Protein AF-A0A3N2N623-F1 (afdb_monomer)

Solvent-accessible surface area (backbone atoms only — not comparable to full-atom values): 4482 Å² total; per-residue (Å²): 138,59,71,48,78,48,74,61,86,51,41,34,36,42,26,36,67,90,76,56,36,26,43,35,37,50,64,92,37,74,54,31,72,81,66,46,43,79,44,66,83,59,69,72,42,65,76,40,71,70,37,41,51,51,51,52,54,49,50,54,51,50,50,54,53,43,32,73,76,37,49,80,25,36,49,81,86,129

pLDDT: mean 93.59, std 4.54, range [69.38, 97.81]

Foldseek 3Di:
DDWDWDDDPQWIWIADPVQRKIWIDGQVDAQSLPVIDIDHPDCVLVVDPVSVVVSVVVVVVNLVVCCVVRVRRNPDDD

Nearest PDB structures (foldseek):
  5v8w-assembly4_G  TM=6.581E-01  e=4.362E-01  Homo sapiens
  7bfq-assembly1_A  TM=6.561E-01  e=5.341E-01  Homo sapiens
  7cun-assembly1_I  TM=5.754E-01  e=5.341E-01  Homo sapiens
  7ycx-assembly1_I  TM=5.561E-01  e=4.077E-01  Homo sapiens

Sequence (78 aa):
MECRIEKNGTSVTITDVATGIGLCFTEGGSMQRYTASLYVPDTAILSTEEGVGLVSEVSQGLEAYAAERFPKEFAEIK

Secondary structure (DSSP, 8-state):
--EEEEEETTEEEEEETTT--EEEEETT-S-HHHHPEEE-S-GGGGGSHHHHHHHHHHHHHHHHHHHHH-TTTTPPP-

Radius of gyration: 12.49 Å; Cα contacts (8 Å, |Δi|>4): 117; chains: 1; bounding box: 33×22×34 Å

Structure (mmCIF, N/CA/C/O backbone):
data_AF-A0A3N2N623-F1
#
_entry.id   AF-A0A3N2N623-F1
#
loop_
_atom_site.group_PDB
_atom_site.id
_atom_site.type_symbol
_atom_site.label_atom_id
_atom_site.label_alt_id
_atom_site.label_comp_id
_atom_site.label_asym_id
_atom_site.label_entity_id
_atom_site.label_seq_id
_atom_site.pdbx_PDB_ins_code
_atom_site.Cartn_x
_atom_site.Cartn_y
_atom_site.Cartn_z
_atom_site.occupancy
_atom_site.B_iso_or_equiv
_atom_site.auth_seq_id
_atom_site.auth_comp_id
_atom_site.auth_asym_id
_atom_site.auth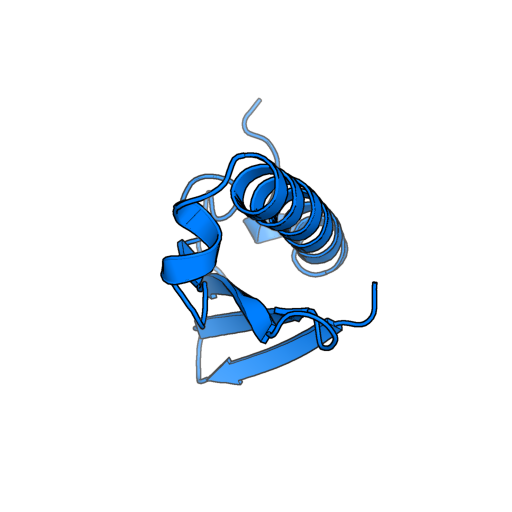_atom_id
_atom_site.pdbx_PDB_model_num
ATOM 1 N N . MET A 1 1 ? 4.051 -9.846 10.368 1.00 83.56 1 MET A N 1
ATOM 2 C CA . MET A 1 1 ? 3.092 -9.164 9.481 1.00 83.56 1 MET A CA 1
ATOM 3 C C . MET A 1 1 ? 2.706 -10.133 8.379 1.00 83.56 1 MET A C 1
ATOM 5 O O . MET A 1 1 ? 3.602 -10.705 7.764 1.00 83.56 1 MET A O 1
ATOM 9 N N . GLU A 1 2 ? 1.413 -10.382 8.195 1.00 94.38 2 GLU A N 1
ATOM 10 C CA . GLU A 1 2 ? 0.903 -11.208 7.097 1.00 94.38 2 GLU A CA 1
ATOM 11 C C . GLU A 1 2 ? 0.366 -10.276 6.013 1.00 94.38 2 GLU A C 1
ATOM 13 O O . GLU A 1 2 ? -0.507 -9.454 6.282 1.00 94.38 2 GLU A O 1
ATOM 18 N N . CYS A 1 3 ? 0.904 -10.388 4.798 1.00 95.81 3 CYS A N 1
ATOM 19 C CA . CYS A 1 3 ? 0.550 -9.499 3.697 1.00 95.81 3 CYS A CA 1
ATOM 20 C C . CYS A 1 3 ? -0.107 -10.258 2.552 1.00 95.81 3 CYS A C 1
ATOM 22 O O . CYS A 1 3 ? 0.363 -11.320 2.136 1.00 95.81 3 CYS A O 1
ATOM 24 N N . ARG A 1 4 ? -1.133 -9.642 1.971 1.00 97.38 4 ARG A N 1
ATOM 25 C CA . ARG A 1 4 ? -1.706 -10.029 0.685 1.00 97.38 4 ARG A CA 1
ATOM 26 C C . ARG A 1 4 ? -1.212 -9.071 -0.393 1.00 97.38 4 ARG A C 1
ATOM 28 O O . ARG A 1 4 ? -1.201 -7.865 -0.181 1.00 97.38 4 ARG A O 1
ATOM 35 N N . ILE A 1 5 ? -0.831 -9.609 -1.550 1.00 97.12 5 ILE A N 1
ATOM 36 C CA . ILE A 1 5 ? -0.465 -8.815 -2.729 1.00 97.12 5 ILE A CA 1
ATOM 37 C C . ILE A 1 5 ? -1.557 -8.981 -3.780 1.00 97.12 5 ILE A C 1
ATOM 39 O O . ILE A 1 5 ? -1.894 -10.104 -4.155 1.00 97.12 5 ILE A O 1
ATOM 43 N N . GLU A 1 6 ? -2.069 -7.869 -4.287 1.00 97.06 6 GLU A N 1
ATOM 44 C CA . GLU A 1 6 ? -3.007 -7.824 -5.403 1.00 97.06 6 GLU A CA 1
ATOM 45 C C . GLU A 1 6 ? -2.382 -7.051 -6.563 1.00 97.06 6 GLU A C 1
ATOM 47 O O . GLU A 1 6 ? -1.780 -5.995 -6.367 1.00 97.06 6 GLU A O 1
ATOM 52 N N . LYS A 1 7 ? -2.503 -7.595 -7.778 1.00 96.19 7 LYS A N 1
ATOM 53 C CA . LYS A 1 7 ? -1.983 -6.978 -9.002 1.00 96.19 7 LYS A CA 1
ATOM 54 C C . LYS A 1 7 ? -3.113 -6.766 -10.000 1.00 96.19 7 LYS A C 1
ATOM 56 O O . LYS A 1 7 ? -3.783 -7.723 -10.379 1.00 96.19 7 LYS A O 1
ATOM 61 N N . ASN A 1 8 ? -3.278 -5.529 -10.456 1.00 94.69 8 ASN A N 1
ATOM 62 C CA . ASN A 1 8 ? -4.249 -5.132 -11.471 1.00 94.69 8 ASN A CA 1
ATOM 63 C C . ASN A 1 8 ? -3.520 -4.353 -12.572 1.00 94.69 8 ASN A C 1
ATOM 65 O O . ASN A 1 8 ? -3.302 -3.147 -12.465 1.00 94.69 8 ASN A O 1
ATOM 69 N N . GLY A 1 9 ? -3.092 -5.056 -13.623 1.00 94.44 9 GLY A N 1
ATOM 70 C CA . GLY A 1 9 ? -2.177 -4.482 -14.611 1.00 94.44 9 GLY A CA 1
ATOM 71 C C . GLY A 1 9 ? -0.825 -4.162 -13.970 1.00 94.44 9 GLY A C 1
ATOM 72 O O . GLY A 1 9 ? -0.215 -5.041 -13.366 1.00 94.44 9 GLY A O 1
ATOM 73 N N . THR A 1 10 ? -0.368 -2.915 -14.090 1.00 93.94 10 THR A N 1
ATOM 74 C CA . THR A 1 10 ? 0.862 -2.430 -13.439 1.00 93.94 10 THR A CA 1
ATOM 75 C C . THR A 1 10 ? 0.630 -1.921 -12.017 1.00 93.94 10 THR A C 1
ATOM 77 O O . THR A 1 10 ? 1.594 -1.658 -11.307 1.00 93.94 10 THR A O 1
ATOM 80 N N . SER A 1 11 ? -0.619 -1.775 -11.570 1.00 95.69 11 SER A N 1
ATOM 81 C CA . SER A 1 11 ? -0.915 -1.368 -10.197 1.00 95.69 11 SER A CA 1
ATOM 82 C C . SER A 1 11 ? -0.759 -2.548 -9.244 1.00 95.69 11 SER A C 1
ATOM 84 O O . SER A 1 11 ? -1.327 -3.621 -9.467 1.00 95.69 11 SER A O 1
ATOM 86 N N . VAL A 1 12 ? -0.012 -2.329 -8.166 1.00 96.94 12 VAL A N 1
ATOM 87 C CA . VAL A 1 12 ? 0.220 -3.291 -7.090 1.00 96.94 12 VAL A CA 1
ATOM 88 C C . VAL A 1 12 ? -0.296 -2.708 -5.785 1.00 96.94 12 VAL A C 1
ATOM 90 O O . VAL A 1 12 ? -0.000 -1.561 -5.455 1.00 96.94 12 VAL A O 1
ATOM 93 N N . THR A 1 13 ? -1.026 -3.522 -5.031 1.00 97.44 13 THR A N 1
ATOM 94 C CA . THR A 1 13 ? -1.459 -3.211 -3.669 1.00 97.44 13 THR A CA 1
ATOM 95 C C . THR A 1 13 ? -0.962 -4.303 -2.732 1.00 97.44 13 THR A C 1
ATOM 97 O O . THR A 1 13 ? -1.231 -5.483 -2.955 1.00 97.44 13 THR A O 1
ATOM 100 N N . ILE A 1 14 ? -0.219 -3.915 -1.699 1.00 97.81 14 ILE A N 1
ATOM 101 C CA . ILE A 1 14 ? 0.210 -4.801 -0.613 1.00 97.81 14 ILE A CA 1
ATOM 102 C C . ILE A 1 14 ? -0.596 -4.425 0.620 1.00 97.81 14 ILE A C 1
ATOM 104 O O . ILE A 1 14 ? -0.472 -3.303 1.092 1.00 97.81 14 ILE A O 1
ATOM 108 N N . THR A 1 15 ? -1.397 -5.343 1.144 1.00 97.81 15 THR A N 1
ATOM 109 C CA . THR A 1 15 ? -2.291 -5.094 2.280 1.00 97.81 15 THR A CA 1
ATOM 110 C C . THR A 1 15 ? -1.879 -5.942 3.471 1.00 97.81 15 THR A C 1
ATOM 112 O O . THR A 1 15 ? -1.725 -7.157 3.331 1.00 97.81 15 THR A O 1
ATOM 115 N N . ASP A 1 16 ? -1.726 -5.320 4.640 1.00 97.19 16 ASP A N 1
ATOM 116 C CA . ASP A 1 16 ? -1.632 -6.043 5.907 1.00 97.19 16 ASP A CA 1
ATOM 117 C C . ASP A 1 16 ? -3.004 -6.635 6.247 1.00 97.19 16 ASP A C 1
ATOM 119 O O . ASP A 1 16 ? -4.006 -5.924 6.331 1.00 97.19 16 ASP A O 1
ATOM 123 N N . VAL A 1 17 ? -3.065 -7.956 6.413 1.00 96.50 17 VAL A N 1
ATOM 124 C CA . VAL A 1 17 ? -4.335 -8.682 6.573 1.00 96.50 17 VAL A CA 1
ATOM 125 C C . VAL A 1 17 ? -5.017 -8.347 7.902 1.00 96.50 17 VAL A C 1
ATOM 127 O O . VAL A 1 17 ? -6.244 -8.355 7.972 1.00 96.50 17 VAL A O 1
ATOM 130 N N . ALA A 1 18 ? -4.244 -8.040 8.946 1.00 94.75 18 ALA A N 1
ATOM 131 C CA . ALA A 1 18 ? -4.781 -7.774 10.277 1.00 94.75 18 ALA A CA 1
ATOM 132 C C . ALA A 1 18 ? -5.494 -6.416 10.359 1.00 94.75 18 ALA A C 1
ATOM 134 O O . ALA A 1 18 ? -6.542 -6.308 10.993 1.00 94.75 18 ALA A O 1
ATOM 135 N N . THR A 1 19 ? -4.935 -5.390 9.718 1.00 94.44 19 THR A N 1
ATOM 136 C CA . THR A 1 19 ? -5.435 -4.008 9.795 1.00 94.44 19 THR A CA 1
ATOM 137 C C . THR A 1 19 ? -6.196 -3.557 8.552 1.00 94.44 19 THR A C 1
ATOM 139 O O . THR A 1 19 ? -6.946 -2.584 8.608 1.00 94.44 19 THR A O 1
ATOM 142 N N . GLY A 1 20 ? -6.006 -4.231 7.417 1.00 95.44 20 GLY A N 1
ATOM 143 C CA . GLY A 1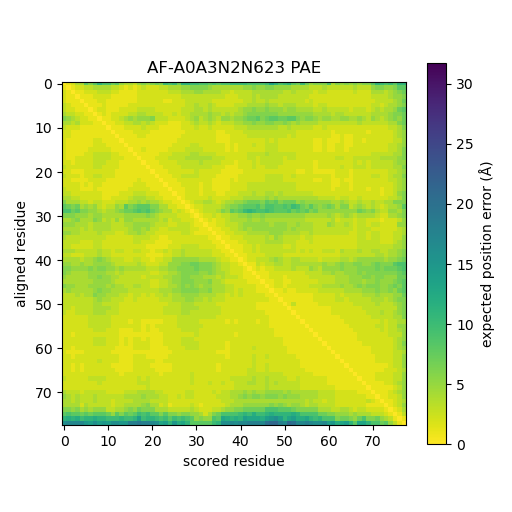 20 ? -6.541 -3.814 6.121 1.00 95.44 20 GLY A CA 1
ATOM 144 C C . GLY A 1 20 ? -5.848 -2.584 5.523 1.00 95.44 20 GLY A C 1
ATOM 145 O O . GLY A 1 20 ? -6.240 -2.137 4.445 1.00 95.44 20 GLY A O 1
ATOM 146 N N . ILE A 1 21 ? -4.825 -2.034 6.188 1.00 96.69 21 ILE A N 1
ATOM 147 C CA . ILE A 1 21 ? -4.007 -0.936 5.663 1.00 96.69 21 ILE A CA 1
ATOM 148 C C . ILE A 1 21 ? -3.181 -1.468 4.494 1.00 96.69 21 ILE A C 1
ATOM 150 O O . ILE A 1 21 ? -2.637 -2.573 4.550 1.00 96.69 21 ILE A O 1
ATOM 154 N N . GLY A 1 22 ? -3.099 -0.685 3.421 1.00 97.12 22 GLY A N 1
ATOM 155 C CA . GLY A 1 22 ? -2.422 -1.086 2.198 1.00 97.12 22 GLY A CA 1
ATOM 156 C C . GLY A 1 22 ? -1.428 -0.061 1.681 1.00 97.12 22 GLY A C 1
ATOM 157 O O . GLY A 1 22 ? -1.582 1.134 1.896 1.00 97.12 22 GLY A O 1
ATOM 158 N N . LEU A 1 23 ? -0.427 -0.535 0.950 1.00 97.62 23 LEU A N 1
ATOM 159 C CA . LEU A 1 23 ? 0.524 0.270 0.200 1.00 97.62 23 LEU A CA 1
ATOM 160 C C . LEU A 1 23 ? 0.295 0.029 -1.294 1.00 97.62 23 LEU A C 1
ATOM 162 O O . LEU A 1 23 ? 0.415 -1.099 -1.775 1.00 97.62 23 LEU A O 1
ATOM 166 N N . CYS A 1 24 ? -0.043 1.091 -2.020 1.00 97.06 24 CYS A N 1
ATOM 167 C CA . CYS A 1 24 ? -0.366 1.067 -3.441 1.00 97.06 24 CYS A CA 1
ATOM 168 C C . CYS A 1 24 ? 0.734 1.751 -4.253 1.00 97.06 24 CYS A C 1
ATOM 170 O O . CYS A 1 24 ? 1.087 2.901 -3.986 1.00 97.06 24 CYS A O 1
ATOM 172 N N . PHE A 1 25 ? 1.244 1.074 -5.277 1.00 96.44 25 PHE A N 1
ATOM 173 C CA . PHE A 1 25 ? 2.295 1.594 -6.150 1.00 96.44 25 PHE A CA 1
ATOM 174 C C . PHE A 1 25 ? 2.194 1.002 -7.559 1.00 96.44 25 PHE A C 1
ATOM 176 O O . PHE A 1 25 ? 1.377 0.122 -7.832 1.00 96.44 25 PHE A O 1
ATOM 183 N N . THR A 1 26 ? 3.013 1.509 -8.477 1.00 96.25 26 THR A N 1
ATOM 184 C CA . THR A 1 26 ? 3.075 1.020 -9.860 1.00 96.25 26 THR A CA 1
ATOM 185 C C . THR A 1 26 ? 4.333 0.178 -10.070 1.00 96.25 26 THR A C 1
ATOM 187 O O . THR A 1 26 ? 5.447 0.683 -9.941 1.00 96.25 26 THR A O 1
ATOM 190 N N . GLU A 1 27 ? 4.169 -1.100 -10.413 1.00 93.88 27 GLU A N 1
ATOM 191 C CA . GLU A 1 27 ? 5.26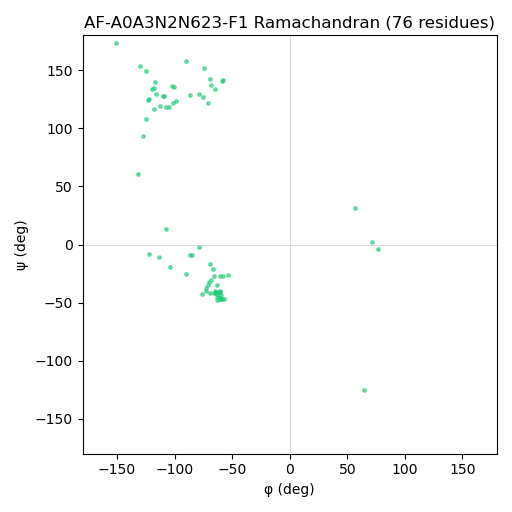0 -1.991 -10.830 1.00 93.88 27 GLU A CA 1
ATOM 192 C C . GLU A 1 27 ? 5.875 -1.493 -12.145 1.00 93.88 27 GLU A C 1
ATOM 194 O O . GLU A 1 27 ? 5.163 -1.104 -13.074 1.00 93.88 27 GLU A O 1
ATOM 199 N N . GLY A 1 28 ? 7.209 -1.455 -12.216 1.00 90.75 28 GLY A N 1
ATOM 200 C CA . GLY A 1 28 ? 7.943 -0.797 -13.299 1.00 90.75 28 GLY A CA 1
ATOM 201 C C . GLY A 1 28 ? 7.998 0.733 -13.197 1.00 90.75 28 GLY A C 1
ATOM 202 O O . GLY A 1 28 ? 8.666 1.366 -14.015 1.00 90.75 28 GLY A O 1
ATOM 203 N N . GLY A 1 29 ? 7.333 1.335 -12.205 1.00 85.81 29 GLY A N 1
ATOM 204 C CA . GLY A 1 29 ? 7.489 2.745 -11.861 1.00 85.81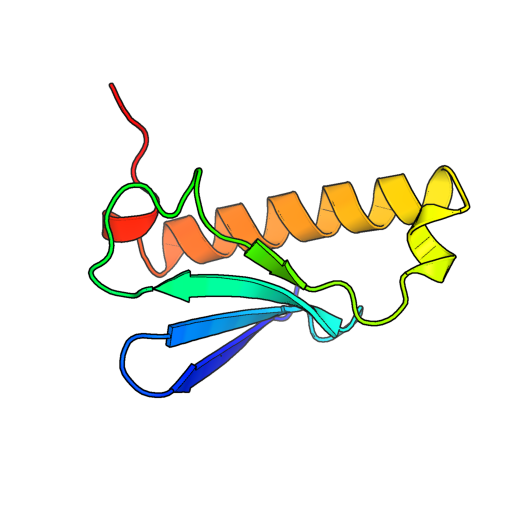 29 GLY A CA 1
ATOM 205 C C . GLY A 1 29 ? 8.808 3.009 -11.131 1.00 85.81 29 GLY A C 1
ATOM 206 O O . GLY A 1 29 ? 9.340 2.149 -10.432 1.00 85.81 29 GLY A O 1
ATOM 207 N N . SER A 1 30 ? 9.348 4.217 -11.266 1.00 85.25 30 SER A N 1
ATOM 208 C CA . SER A 1 30 ? 10.513 4.658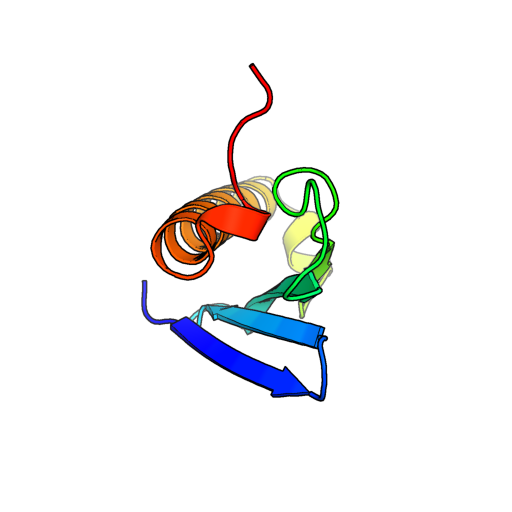 -10.494 1.00 85.25 30 SER A CA 1
ATOM 209 C C . SER A 1 30 ? 10.082 5.331 -9.191 1.00 85.25 30 SER A C 1
ATOM 211 O O . SER A 1 30 ? 8.954 5.811 -9.074 1.00 85.25 30 SER A O 1
ATOM 213 N N . MET A 1 31 ? 10.988 5.377 -8.207 1.00 88.94 31 MET A N 1
ATOM 214 C CA . MET A 1 31 ? 10.811 6.148 -6.967 1.00 88.94 31 MET A CA 1
ATOM 215 C C . MET A 1 31 ? 9.535 5.787 -6.181 1.00 88.94 31 MET A C 1
ATOM 217 O O . MET A 1 31 ? 8.957 6.643 -5.505 1.00 88.94 31 MET A O 1
ATOM 221 N N . GLN A 1 32 ? 9.080 4.531 -6.243 1.00 91.38 32 GLN A N 1
ATOM 222 C CA . GLN A 1 32 ? 7.856 4.113 -5.552 1.00 91.38 32 GLN A CA 1
ATOM 223 C C . GLN A 1 32 ? 8.013 4.200 -4.034 1.00 91.38 32 GLN A C 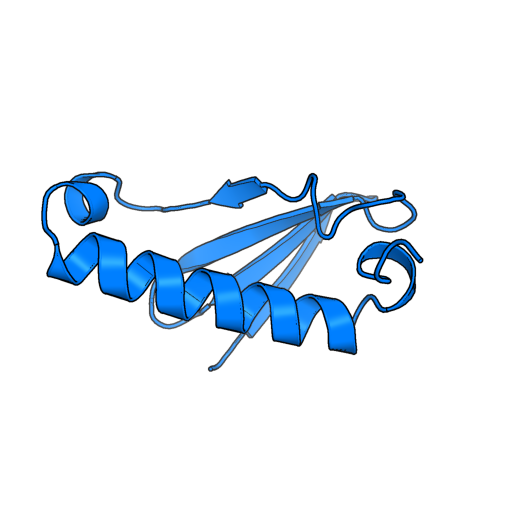1
ATOM 225 O O . GLN A 1 32 ? 7.053 4.537 -3.357 1.00 91.38 32 GLN A O 1
ATOM 230 N N . ARG A 1 33 ? 9.237 4.082 -3.503 1.00 88.31 33 ARG A N 1
ATOM 231 C CA . ARG A 1 33 ? 9.525 4.371 -2.087 1.00 88.31 33 ARG A CA 1
ATOM 232 C C . ARG A 1 33 ? 9.068 5.759 -1.613 1.00 88.31 33 ARG A C 1
ATOM 234 O O . ARG A 1 33 ? 8.817 5.934 -0.432 1.00 88.31 33 ARG A O 1
ATOM 241 N N . TYR A 1 34 ? 8.965 6.736 -2.514 1.00 89.19 34 TYR A N 1
ATOM 242 C CA . TYR A 1 34 ? 8.603 8.120 -2.178 1.00 89.19 34 TYR A CA 1
ATOM 243 C C . TYR A 1 34 ? 7.246 8.550 -2.744 1.00 89.19 34 TYR A C 1
ATOM 245 O O . TYR A 1 34 ? 6.761 9.630 -2.420 1.00 89.19 34 TYR A O 1
ATOM 253 N N . THR A 1 35 ? 6.664 7.746 -3.636 1.00 91.94 35 THR A N 1
ATOM 254 C CA . THR A 1 35 ? 5.432 8.081 -4.371 1.00 91.94 35 THR A CA 1
ATOM 255 C C . THR A 1 35 ? 4.310 7.067 -4.166 1.00 91.94 35 THR A C 1
ATOM 257 O O . THR A 1 35 ? 3.179 7.327 -4.579 1.00 91.94 35 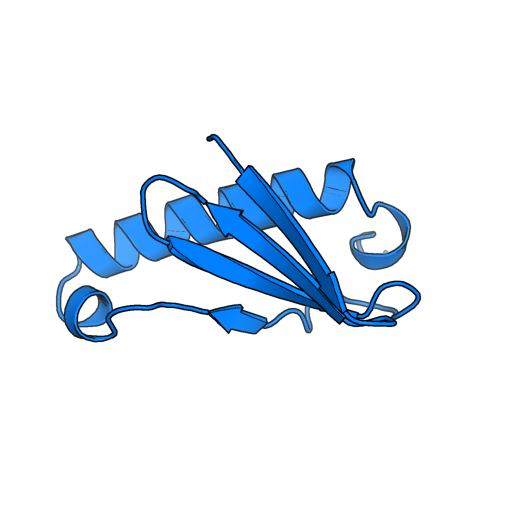THR A O 1
ATOM 260 N N . ALA A 1 36 ? 4.594 5.934 -3.514 1.00 94.00 36 ALA A N 1
ATOM 261 C CA . ALA A 1 36 ? 3.577 4.977 -3.114 1.00 94.00 36 ALA A CA 1
ATOM 262 C C . ALA A 1 36 ? 2.546 5.650 -2.203 1.00 94.00 36 ALA A C 1
ATOM 264 O O . ALA A 1 36 ? 2.861 6.501 -1.372 1.00 94.00 36 ALA A O 1
ATOM 265 N N . SER A 1 37 ? 1.290 5.268 -2.390 1.00 95.50 37 SER A N 1
ATOM 266 C CA . SER A 1 37 ? 0.170 5.789 -1.618 1.00 95.50 37 SER A CA 1
ATOM 267 C C . SER A 1 37 ? -0.215 4.800 -0.532 1.00 95.50 37 SER A C 1
ATOM 269 O O . SER A 1 37 ? -0.346 3.605 -0.797 1.00 95.50 37 SER A O 1
ATOM 271 N N . LEU A 1 38 ? -0.450 5.307 0.674 1.00 95.56 38 LEU A N 1
ATOM 272 C CA . LEU A 1 38 ? -1.009 4.519 1.761 1.00 95.56 38 LEU A CA 1
ATOM 273 C C . LEU A 1 38 ? -2.541 4.550 1.682 1.00 95.56 38 LEU A C 1
ATOM 275 O O . LEU A 1 38 ? -3.157 5.613 1.605 1.00 95.56 38 LEU A O 1
ATOM 279 N N . TYR A 1 39 ? -3.153 3.377 1.709 1.00 93.81 39 TYR A N 1
ATOM 280 C CA . TYR A 1 39 ? -4.585 3.176 1.847 1.00 93.81 39 TYR A CA 1
ATOM 281 C C . TYR A 1 39 ? -4.906 2.841 3.304 1.00 93.81 39 TYR A C 1
ATOM 283 O O . TYR A 1 39 ? -4.384 1.870 3.848 1.00 93.81 39 TYR A O 1
ATOM 291 N N . VAL A 1 40 ? -5.788 3.627 3.919 1.00 94.94 40 VAL A N 1
ATOM 292 C CA . VAL A 1 40 ? -6.277 3.406 5.285 1.00 94.94 40 VAL A CA 1
ATOM 293 C C . VAL A 1 40 ? -7.792 3.181 5.209 1.00 94.94 40 VAL A C 1
ATOM 295 O O . VAL A 1 40 ? -8.499 4.091 4.773 1.00 94.94 40 VAL A O 1
ATOM 298 N N . PRO A 1 41 ? -8.306 1.993 5.586 1.00 91.00 41 PRO A N 1
ATOM 299 C CA . PRO A 1 41 ? -9.714 1.644 5.383 1.00 91.00 41 PRO A CA 1
ATOM 300 C C . PRO A 1 41 ? -10.673 2.434 6.283 1.00 91.00 41 PRO A C 1
ATOM 302 O O . PRO A 1 41 ? -11.787 2.738 5.861 1.00 91.00 41 PRO A O 1
ATOM 305 N N . ASP A 1 42 ? -10.242 2.789 7.495 1.00 91.38 42 ASP A N 1
ATOM 306 C CA . ASP A 1 42 ? -11.003 3.621 8.428 1.00 91.38 42 ASP A CA 1
ATOM 307 C C . ASP A 1 42 ? -10.175 4.835 8.852 1.00 91.38 42 ASP A C 1
ATOM 309 O O . ASP A 1 42 ? -9.223 4.723 9.620 1.00 91.38 42 ASP A O 1
ATOM 313 N N . THR A 1 43 ? -10.549 6.019 8.370 1.00 90.25 43 THR A N 1
ATOM 314 C CA . THR A 1 43 ? -9.854 7.268 8.706 1.00 90.25 43 THR A CA 1
ATOM 315 C C . THR A 1 43 ? -10.054 7.698 10.157 1.00 90.25 43 THR A C 1
ATOM 317 O O . THR A 1 43 ? -9.286 8.528 10.641 1.00 90.25 43 THR A O 1
ATOM 320 N N . ALA A 1 44 ? -11.048 7.157 10.875 1.00 93.50 44 ALA A N 1
ATOM 321 C CA . ALA A 1 44 ? -11.255 7.474 12.287 1.00 93.50 44 ALA A CA 1
ATOM 322 C C . ALA A 1 44 ? -10.042 7.080 13.142 1.00 93.50 44 ALA A C 1
ATOM 324 O O . ALA A 1 44 ? -9.757 7.763 14.126 1.00 93.50 44 ALA A O 1
ATOM 325 N N . ILE A 1 45 ? -9.270 6.071 12.715 1.00 91.62 45 ILE A N 1
ATOM 326 C CA . ILE A 1 45 ? -8.022 5.652 13.368 1.00 91.62 45 ILE A CA 1
ATOM 327 C C . ILE A 1 45 ? -6.988 6.784 13.456 1.00 91.62 45 ILE A C 1
ATOM 329 O O . ILE A 1 45 ? -6.192 6.829 14.383 1.00 91.62 45 ILE A O 1
ATOM 333 N N . LEU A 1 46 ? -7.032 7.754 12.541 1.00 92.44 46 LEU A N 1
ATOM 334 C CA . LEU A 1 46 ? -6.125 8.905 12.541 1.00 92.44 46 LEU A CA 1
ATOM 335 C C . LEU A 1 46 ? -6.534 9.990 13.552 1.00 92.44 46 LEU A C 1
ATOM 337 O O . LEU A 1 46 ? -5.852 11.003 13.677 1.00 92.44 46 LEU A O 1
ATOM 341 N N . SER A 1 47 ? -7.646 9.797 14.268 1.00 95.44 47 SER A N 1
ATOM 342 C CA . SER A 1 47 ? -8.144 10.744 15.276 1.00 95.44 47 SER A CA 1
ATOM 343 C C . SER A 1 47 ? -7.497 10.553 16.649 1.00 95.44 47 SER A C 1
ATOM 345 O O . SER A 1 47 ? -7.721 11.371 17.541 1.00 95.44 47 SER A O 1
ATOM 347 N N . THR A 1 48 ? -6.723 9.481 16.846 1.00 96.06 48 THR A N 1
ATOM 348 C CA . THR A 1 48 ? -6.032 9.182 18.106 1.00 96.06 48 THR A CA 1
ATOM 349 C C . THR A 1 48 ? -4.538 8.993 17.874 1.00 96.06 48 THR A C 1
ATOM 351 O O . THR A 1 48 ? -4.109 8.524 16.821 1.00 96.06 48 THR A O 1
ATOM 354 N N . GLU A 1 49 ? -3.729 9.341 18.875 1.00 96.25 49 GLU A N 1
ATOM 355 C CA . GLU A 1 49 ? -2.275 9.143 18.823 1.00 96.25 49 GLU A CA 1
ATOM 356 C C . GLU A 1 49 ? -1.914 7.660 18.659 1.00 96.25 49 GLU A C 1
ATOM 358 O O . GLU A 1 49 ? -1.065 7.315 17.841 1.00 96.25 49 GLU A O 1
ATOM 363 N N . GLU A 1 50 ? -2.621 6.777 19.369 1.00 95.62 50 GLU A N 1
ATOM 364 C CA . GLU A 1 50 ? -2.453 5.323 19.272 1.00 95.62 50 GLU A CA 1
ATOM 365 C C . GLU A 1 50 ? -2.723 4.813 17.852 1.00 95.62 50 GLU A C 1
ATOM 367 O O . GLU A 1 50 ? -1.966 4.000 17.322 1.00 95.62 50 GLU A O 1
ATOM 372 N N . GLY A 1 51 ? -3.780 5.314 17.210 1.00 95.19 51 GLY A N 1
ATOM 373 C CA . GLY A 1 51 ? -4.136 4.904 15.862 1.00 95.19 51 GLY A CA 1
ATOM 374 C C . GLY A 1 51 ? -3.180 5.451 14.799 1.00 95.19 51 GLY A C 1
ATOM 375 O O . GLY A 1 51 ? -2.799 4.717 13.889 1.00 95.19 51 GLY A O 1
ATOM 376 N N . VAL A 1 52 ? -2.691 6.686 14.952 1.00 95.69 52 VAL A N 1
ATOM 377 C CA . VAL A 1 52 ? -1.593 7.220 14.123 1.00 95.69 52 VAL A CA 1
ATOM 378 C C . VAL A 1 52 ? -0.315 6.393 14.306 1.00 95.69 52 VAL A C 1
ATOM 380 O O . VAL A 1 52 ? 0.358 6.082 13.322 1.00 95.69 52 VAL A O 1
ATOM 383 N N . GLY A 1 53 ? 0.002 5.991 15.541 1.00 97.00 53 GLY A N 1
ATOM 384 C CA . GLY A 1 53 ? 1.131 5.113 15.852 1.00 97.00 53 GLY A CA 1
ATOM 385 C C . GLY A 1 53 ? 1.035 3.765 15.139 1.00 97.00 53 GLY A C 1
ATOM 386 O O . GLY A 1 53 ? 1.988 3.354 14.478 1.00 97.00 53 GLY A O 1
ATOM 387 N N . LEU A 1 54 ? -0.137 3.125 15.186 1.00 95.19 54 LEU A N 1
ATOM 388 C CA . LEU A 1 54 ? -0.392 1.871 14.475 1.00 95.19 54 LEU A CA 1
ATOM 389 C C . LEU A 1 54 ? -0.235 2.028 12.956 1.00 95.19 54 LEU A C 1
ATOM 391 O O . LEU A 1 54 ? 0.424 1.209 12.321 1.00 95.19 54 LEU A O 1
ATOM 395 N N . VAL A 1 55 ? -0.802 3.085 12.366 1.00 96.06 55 VAL A N 1
ATOM 396 C CA . VAL A 1 55 ? -0.679 3.349 10.921 1.00 96.06 55 VAL A CA 1
ATOM 397 C C . VAL A 1 55 ? 0.784 3.548 10.521 1.00 96.06 55 VAL A C 1
ATOM 399 O O . VAL A 1 55 ? 1.206 3.035 9.486 1.00 96.06 55 VAL A O 1
ATOM 402 N N . SER A 1 56 ? 1.571 4.244 11.346 1.00 95.81 56 SER A N 1
ATOM 403 C CA . SER A 1 56 ? 3.008 4.437 11.127 1.00 95.81 56 SER A CA 1
ATOM 404 C C . SER A 1 56 ? 3.778 3.110 11.153 1.00 95.81 56 SER A C 1
ATOM 406 O O . SER A 1 56 ? 4.547 2.831 10.231 1.00 95.81 56 SER A O 1
ATOM 408 N N . GLU A 1 57 ? 3.530 2.259 12.156 1.00 96.62 57 GLU A N 1
ATOM 409 C CA . GLU A 1 57 ? 4.165 0.938 12.272 1.00 96.62 57 GLU A CA 1
ATOM 410 C C . GLU A 1 57 ? 3.837 0.049 11.063 1.00 96.62 57 GLU A C 1
ATOM 412 O O . GLU A 1 57 ? 4.734 -0.530 10.443 1.00 96.62 57 GLU A O 1
ATOM 417 N N . VAL A 1 58 ? 2.560 -0.009 10.675 1.00 96.69 58 VAL A N 1
ATOM 418 C CA . VAL A 1 58 ? 2.121 -0.810 9.527 1.00 96.69 58 VAL A CA 1
ATOM 419 C C . VAL A 1 58 ? 2.691 -0.259 8.220 1.00 96.69 58 VAL A C 1
ATOM 421 O O . VAL A 1 58 ? 3.172 -1.041 7.403 1.00 96.69 5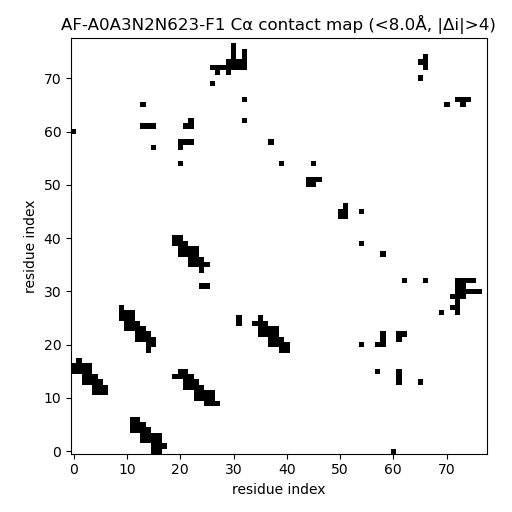8 VAL A O 1
ATOM 424 N N . SER A 1 59 ? 2.714 1.064 8.025 1.00 95.75 59 SER A N 1
ATOM 425 C CA . SER A 1 59 ? 3.310 1.689 6.834 1.00 95.75 59 SER A CA 1
ATOM 426 C C . SER A 1 59 ? 4.780 1.302 6.670 1.00 95.75 59 SER A C 1
ATOM 428 O O . SER A 1 59 ? 5.186 0.872 5.593 1.00 95.75 59 SER A O 1
ATOM 430 N N . GLN A 1 60 ? 5.570 1.375 7.746 1.00 95.50 60 GLN A N 1
ATOM 431 C CA . GLN A 1 60 ? 6.983 0.981 7.724 1.00 95.50 60 GLN A CA 1
ATOM 432 C C . GLN A 1 60 ? 7.160 -0.512 7.426 1.00 95.50 60 GLN A C 1
ATOM 434 O O . GLN A 1 60 ? 8.039 -0.893 6.648 1.00 95.50 60 GLN A O 1
ATOM 439 N N . GLY A 1 61 ? 6.309 -1.364 8.006 1.00 96.56 61 GLY A N 1
ATOM 440 C CA . GLY A 1 61 ? 6.294 -2.794 7.713 1.00 96.56 61 GLY A CA 1
ATOM 441 C C . GLY A 1 61 ? 5.996 -3.082 6.239 1.00 96.56 61 GLY A C 1
ATOM 442 O O . GLY A 1 61 ? 6.708 -3.864 5.604 1.00 96.56 61 GLY A O 1
ATOM 443 N N . LEU A 1 62 ? 4.978 -2.426 5.677 1.00 96.69 62 LEU A N 1
ATOM 444 C CA . LEU A 1 62 ? 4.590 -2.567 4.274 1.00 96.69 62 LEU A CA 1
ATOM 445 C C . LEU A 1 62 ? 5.677 -2.058 3.324 1.00 96.69 62 LEU A C 1
ATOM 447 O O . LEU A 1 62 ? 5.941 -2.714 2.320 1.00 96.69 62 LEU A O 1
ATOM 451 N N . GLU A 1 63 ? 6.345 -0.948 3.642 1.00 95.12 63 GLU A N 1
ATOM 452 C CA . GLU A 1 63 ? 7.483 -0.440 2.866 1.00 95.12 63 GLU A CA 1
ATOM 453 C C . GLU A 1 63 ? 8.667 -1.410 2.874 1.00 95.12 63 GLU A C 1
ATOM 455 O O . GLU A 1 63 ? 9.237 -1.688 1.818 1.00 95.12 63 GLU A O 1
ATOM 460 N N . ALA A 1 64 ? 9.022 -1.970 4.035 1.00 95.06 64 ALA A N 1
ATOM 461 C CA . ALA A 1 64 ? 10.093 -2.960 4.137 1.00 95.06 64 ALA A CA 1
ATOM 462 C C . ALA A 1 64 ? 9.768 -4.221 3.321 1.00 95.06 64 ALA A C 1
ATOM 464 O O . ALA A 1 64 ? 10.609 -4.724 2.573 1.00 95.06 64 ALA A O 1
ATOM 465 N N . TYR A 1 65 ? 8.522 -4.690 3.407 1.00 95.75 65 TYR A N 1
ATOM 466 C CA . TYR A 1 65 ? 8.043 -5.820 2.618 1.00 95.75 65 TYR A CA 1
ATOM 467 C C . TYR A 1 65 ? 8.041 -5.508 1.111 1.00 95.75 65 TYR A C 1
ATOM 469 O O . TYR A 1 65 ? 8.453 -6.336 0.296 1.00 95.75 65 TYR A O 1
ATOM 477 N N . ALA A 1 66 ? 7.625 -4.301 0.719 1.00 94.88 66 ALA A N 1
ATOM 478 C CA . ALA A 1 66 ? 7.658 -3.854 -0.667 1.00 94.88 66 ALA A CA 1
ATOM 479 C C . ALA A 1 66 ? 9.094 -3.765 -1.199 1.00 94.88 66 ALA A C 1
ATOM 481 O O . ALA A 1 66 ? 9.348 -4.227 -2.306 1.00 94.88 66 ALA A O 1
ATOM 482 N N . ALA A 1 67 ? 10.046 -3.265 -0.410 1.00 93.62 67 ALA A N 1
ATOM 483 C CA . ALA A 1 67 ? 11.457 -3.200 -0.787 1.00 93.62 67 ALA A CA 1
ATOM 484 C C . ALA A 1 67 ? 12.087 -4.584 -1.006 1.00 93.62 67 ALA A C 1
ATOM 486 O O . ALA A 1 67 ? 12.909 -4.746 -1.909 1.00 93.62 67 ALA A O 1
ATOM 487 N N . GLU A 1 68 ? 11.675 -5.595 -0.237 1.00 94.00 68 GLU A N 1
ATOM 488 C CA . GLU A 1 68 ? 12.117 -6.980 -0.432 1.00 94.00 68 GLU A CA 1
ATOM 489 C C . GLU A 1 68 ? 11.557 -7.586 -1.731 1.00 94.00 6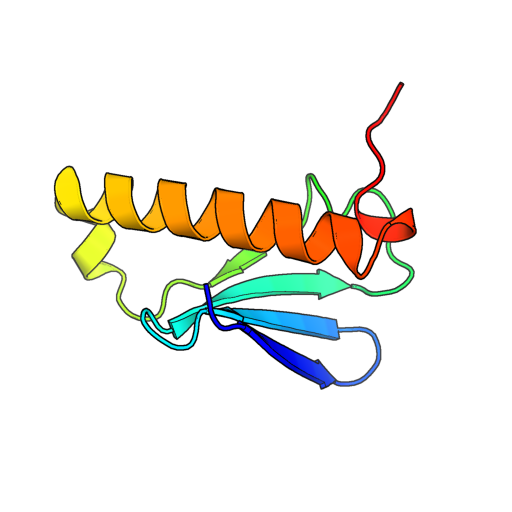8 GLU A C 1
ATOM 491 O O . GLU A 1 68 ? 12.267 -8.281 -2.461 1.00 94.00 68 GLU A O 1
ATOM 496 N N . ARG A 1 69 ? 10.279 -7.330 -2.039 1.00 94.31 69 ARG A N 1
ATOM 497 C CA . ARG A 1 69 ? 9.573 -7.959 -3.172 1.00 94.31 69 ARG A CA 1
ATOM 498 C C . ARG A 1 69 ? 9.679 -7.188 -4.489 1.00 94.31 69 ARG A C 1
ATOM 500 O O . ARG A 1 69 ? 9.598 -7.803 -5.550 1.00 94.31 69 ARG A O 1
ATOM 507 N N . PHE A 1 70 ? 9.890 -5.879 -4.419 1.00 93.69 70 PHE A N 1
ATOM 508 C CA . PHE A 1 70 ? 9.954 -4.933 -5.537 1.00 93.69 70 PHE A CA 1
ATOM 509 C C . PHE A 1 70 ? 11.204 -4.043 -5.402 1.00 93.69 70 PHE A C 1
ATOM 511 O O . PHE A 1 70 ? 11.114 -2.818 -5.265 1.00 93.69 70 PHE A O 1
ATOM 518 N N . PRO A 1 71 ? 12.410 -4.645 -5.413 1.00 92.06 71 PRO A N 1
ATOM 519 C CA . PRO A 1 71 ? 13.647 -3.938 -5.087 1.00 92.06 71 PRO A CA 1
ATOM 520 C C . PRO A 1 71 ? 14.020 -2.852 -6.102 1.00 92.06 71 PRO A C 1
ATOM 522 O O . PRO A 1 71 ? 14.783 -1.949 -5.772 1.00 92.06 71 PRO A O 1
ATOM 525 N N . LYS A 1 72 ? 13.509 -2.916 -7.340 1.00 91.75 72 LYS A N 1
ATOM 526 C CA . LYS A 1 72 ? 13.761 -1.883 -8.359 1.00 91.75 72 LYS A CA 1
ATOM 527 C C . LYS A 1 72 ? 12.929 -0.631 -8.097 1.00 91.75 72 LYS A C 1
ATOM 529 O O . LYS A 1 72 ? 13.433 0.481 -8.214 1.00 91.75 72 LYS A O 1
ATOM 534 N N . GLU A 1 73 ? 11.671 -0.825 -7.735 1.00 91.88 73 GLU A N 1
ATOM 535 C CA . GLU A 1 73 ? 10.684 0.217 -7.476 1.00 91.88 73 GLU A CA 1
ATOM 536 C C . GLU A 1 73 ? 10.996 0.974 -6.172 1.00 91.88 73 GLU A C 1
ATOM 538 O O . GLU A 1 73 ? 10.790 2.188 -6.091 1.00 91.88 73 GLU A O 1
ATOM 543 N N . PHE A 1 74 ? 11.534 0.267 -5.171 1.00 92.81 74 PHE A N 1
ATOM 544 C CA . PHE A 1 74 ? 11.792 0.775 -3.817 1.00 92.81 74 PHE A CA 1
ATOM 545 C C . PHE A 1 74 ? 13.277 1.016 -3.489 1.00 92.81 74 PHE A C 1
ATOM 547 O O . PHE A 1 74 ? 13.631 1.229 -2.326 1.00 92.81 74 PHE A O 1
ATOM 554 N N . ALA A 1 75 ? 14.156 1.016 -4.495 1.00 87.88 75 ALA A N 1
ATOM 555 C CA . ALA A 1 75 ? 15.560 1.374 -4.309 1.00 87.88 75 ALA A CA 1
ATOM 556 C C . ALA A 1 75 ? 15.715 2.801 -3.743 1.00 87.88 75 ALA A C 1
ATOM 558 O O . ALA A 1 75 ? 15.004 3.726 -4.142 1.00 87.88 75 ALA A O 1
ATOM 559 N N . GLU A 1 76 ? 16.668 2.985 -2.826 1.00 82.94 76 GLU A N 1
ATOM 560 C CA . GLU A 1 76 ? 17.017 4.309 -2.298 1.00 82.94 76 GLU A CA 1
ATOM 561 C C . GLU A 1 76 ? 17.698 5.164 -3.367 1.00 82.94 76 GLU A C 1
ATOM 563 O O . GLU A 1 76 ? 18.508 4.674 -4.161 1.00 82.94 76 GLU A O 1
ATOM 568 N N . ILE A 1 77 ? 17.392 6.460 -3.365 1.00 79.69 77 ILE A N 1
ATOM 569 C CA . ILE A 1 77 ? 18.142 7.435 -4.157 1.00 79.69 77 ILE A CA 1
ATOM 570 C C . ILE A 1 77 ? 19.479 7.669 -3.445 1.00 79.69 77 ILE A C 1
ATOM 572 O O . ILE A 1 77 ? 19.497 7.942 -2.246 1.00 79.69 77 ILE A O 1
ATOM 576 N N . LYS A 1 78 ? 20.583 7.521 -4.184 1.00 69.38 78 LYS A N 1
ATOM 577 C CA . LYS A 1 78 ? 21.943 7.821 -3.714 1.00 69.38 78 LYS A CA 1
ATOM 578 C C . LYS A 1 78 ? 22.282 9.297 -3.847 1.00 69.38 78 LYS A C 1
ATOM 580 O O . LYS A 1 78 ? 21.814 9.907 -4.834 1.00 69.38 78 LYS A O 1
#

Mean predicted aligned error: 3.07 Å